Protein AF-A0A1E7F032-F1 (afdb_monomer_lite)

Organism: NCBI:txid635003

Foldseek 3Di:
DDDDDDDQDDWDWDQDPVRDTDTDGPVRVVVVVVVVVVVVVVVVVVVVVVVVVVVVVVVVVVVVVVVVVVVVVVVVVVVVVVVVVVVPPDPPPPPVVVVVVVVVVVVVVVVCVVVVPDDDDDDDDDDDDDDDDDDDDDDDDDDDPDDDDDD

Sequence (151 aa):
MIMFAFKDHHFLELQDDNGGIVGYTAIELFDHLMDQYQYIGITNTVKEQVDQNKGNQCILAQATVDANDRIDHLEKQTAQLCAALMEKQPQQQPLQDTTAATIKALTDKINRLESGSGSGSGSGSGSGSGSGGRGRGGYRSLGSNSFPRNI

Radius of gyration: 52.96 Å; chains: 1; bounding box: 99×52×135 Å

Structure (mmCIF, N/CA/C/O backbone):
data_AF-A0A1E7F032-F1
#
_entry.id   AF-A0A1E7F032-F1
#
loop_
_atom_site.group_PDB
_atom_site.id
_atom_site.type_symbol
_atom_site.label_atom_id
_atom_site.label_alt_id
_atom_site.label_comp_id
_atom_site.label_asym_id
_atom_site.label_entity_id
_atom_site.label_seq_id
_atom_site.pdbx_PDB_ins_code
_atom_site.Cartn_x
_atom_site.Cartn_y
_atom_site.Cartn_z
_atom_site.occupancy
_atom_site.B_iso_or_equiv
_atom_site.auth_seq_id
_atom_site.auth_comp_id
_atom_site.auth_asym_id
_atom_site.auth_atom_id
_atom_site.pdbx_PDB_model_num
ATOM 1 N N . MET A 1 1 ? 31.450 21.890 -33.652 1.00 33.75 1 MET A N 1
ATOM 2 C CA . MET A 1 1 ? 30.297 21.765 -34.566 1.00 33.75 1 MET A CA 1
ATOM 3 C C . MET A 1 1 ? 30.727 20.843 -35.693 1.00 33.75 1 MET A C 1
ATOM 5 O O . MET A 1 1 ? 31.471 21.283 -36.557 1.00 33.75 1 MET A O 1
ATOM 9 N N . ILE A 1 2 ? 30.414 19.549 -35.601 1.00 36.84 2 ILE A N 1
ATOM 10 C CA . ILE A 1 2 ? 30.826 18.564 -36.610 1.00 36.84 2 ILE A CA 1
ATOM 11 C C . ILE A 1 2 ? 29.596 18.263 -37.459 1.00 36.84 2 ILE A C 1
ATOM 13 O O . ILE A 1 2 ? 28.624 17.690 -36.981 1.00 36.84 2 ILE A O 1
ATOM 17 N N . MET A 1 3 ? 29.631 18.748 -38.695 1.00 38.09 3 MET A N 1
ATOM 18 C CA . MET A 1 3 ? 28.602 18.564 -39.709 1.00 38.09 3 MET A CA 1
ATOM 19 C C . MET A 1 3 ? 29.026 17.359 -40.556 1.00 38.09 3 MET A C 1
ATOM 21 O O . MET A 1 3 ? 29.935 17.483 -41.374 1.00 38.09 3 MET A O 1
ATOM 25 N N . PHE A 1 4 ? 28.436 16.185 -40.323 1.00 49.31 4 PHE A N 1
ATOM 26 C CA . PHE A 1 4 ? 28.643 15.025 -41.194 1.00 49.31 4 PHE A CA 1
ATOM 27 C C . PHE A 1 4 ? 27.651 15.099 -42.356 1.00 49.31 4 PHE A C 1
ATOM 29 O O . PHE A 1 4 ? 26.441 15.020 -42.163 1.00 49.31 4 PHE A O 1
ATOM 36 N N . ALA A 1 5 ? 28.171 15.287 -43.569 1.00 45.38 5 ALA A N 1
ATOM 37 C CA . ALA A 1 5 ? 27.402 15.134 -44.795 1.00 45.38 5 ALA A CA 1
ATOM 38 C C . ALA A 1 5 ? 27.098 13.641 -44.995 1.00 45.38 5 ALA A C 1
ATOM 40 O O . ALA A 1 5 ? 28.013 12.843 -45.199 1.00 45.38 5 ALA A O 1
ATOM 41 N N . PHE A 1 6 ? 25.824 13.263 -44.901 1.00 49.53 6 PHE A N 1
ATOM 42 C CA . PHE A 1 6 ? 25.370 11.890 -45.103 1.00 49.53 6 PHE A CA 1
ATOM 43 C C . PHE A 1 6 ? 25.508 11.505 -46.584 1.00 49.53 6 PHE A C 1
ATOM 45 O O . PHE A 1 6 ? 24.830 12.060 -47.446 1.00 49.53 6 PHE A O 1
ATOM 52 N N . LYS A 1 7 ? 26.404 10.558 -46.876 1.00 51.66 7 LYS A N 1
ATOM 53 C CA . LYS A 1 7 ? 26.354 9.711 -48.076 1.00 51.66 7 LYS A CA 1
ATOM 54 C C . LYS A 1 7 ? 25.850 8.335 -47.646 1.00 51.66 7 LYS A C 1
ATOM 56 O O . LYS A 1 7 ? 26.274 7.833 -46.608 1.00 51.66 7 LYS A O 1
ATOM 61 N N . ASP A 1 8 ? 24.985 7.736 -48.456 1.00 54.62 8 ASP A N 1
ATOM 62 C CA . ASP A 1 8 ? 24.045 6.669 -48.073 1.00 54.62 8 ASP A CA 1
ATOM 63 C C . ASP A 1 8 ? 24.643 5.347 -47.537 1.00 54.62 8 ASP A C 1
ATOM 65 O O . ASP A 1 8 ? 23.885 4.490 -47.086 1.00 54.62 8 ASP A O 1
ATOM 69 N N . HIS A 1 9 ? 25.969 5.141 -47.535 1.00 55.38 9 HIS A N 1
ATOM 70 C CA . HIS A 1 9 ? 26.591 3.832 -47.246 1.00 55.38 9 HIS A CA 1
ATOM 71 C C . HIS A 1 9 ? 27.841 3.875 -46.340 1.00 55.38 9 HIS A C 1
ATOM 73 O O . HIS A 1 9 ? 28.770 3.088 -46.525 1.00 55.38 9 HIS A O 1
ATOM 79 N N . HIS A 1 10 ? 27.906 4.778 -45.358 1.00 61.94 10 HIS A N 1
ATOM 80 C CA . HIS A 1 10 ? 28.973 4.734 -44.349 1.00 61.94 10 HIS A CA 1
ATOM 81 C C . HIS A 1 10 ? 28.564 3.850 -43.161 1.00 61.94 10 HIS A C 1
ATOM 83 O O . HIS A 1 10 ? 27.685 4.224 -42.387 1.00 61.94 10 HIS A O 1
ATOM 89 N N . PHE A 1 11 ? 29.205 2.684 -43.031 1.00 67.06 11 PHE A N 1
ATOM 90 C CA . PHE A 1 11 ? 29.128 1.842 -41.835 1.00 67.06 11 PHE A CA 1
ATOM 91 C C . PHE A 1 11 ? 29.894 2.517 -40.692 1.00 67.06 11 PHE A C 1
ATOM 93 O O . PHE A 1 11 ? 31.064 2.871 -40.848 1.00 67.06 11 PHE A O 1
ATOM 100 N N . LEU A 1 12 ? 29.218 2.722 -39.564 1.00 75.12 12 LEU A N 1
ATOM 101 C CA . LEU A 1 12 ? 29.790 3.246 -38.330 1.00 75.12 12 LEU A CA 1
ATOM 102 C C . LEU A 1 12 ? 29.997 2.089 -37.361 1.00 75.12 12 LEU A C 1
ATOM 104 O O . LEU A 1 12 ? 29.055 1.372 -37.037 1.00 75.12 12 LEU A O 1
ATOM 108 N N . GLU A 1 13 ? 31.229 1.914 -36.905 1.00 77.19 13 GLU A N 1
ATOM 109 C CA . GLU A 1 13 ? 31.589 0.883 -35.940 1.00 77.19 13 GLU A CA 1
ATOM 110 C C . GLU A 1 13 ? 31.537 1.463 -34.527 1.00 77.19 13 GLU A C 1
ATOM 112 O O . GLU A 1 13 ? 32.214 2.446 -34.220 1.00 77.19 13 GLU A O 1
ATOM 117 N N . LEU A 1 14 ? 30.729 0.848 -33.667 1.00 76.88 14 LEU A N 1
ATOM 118 C CA . LEU A 1 14 ? 30.723 1.112 -32.236 1.00 76.88 14 LEU A CA 1
ATOM 119 C C . LEU A 1 14 ? 31.223 -0.119 -31.495 1.00 76.88 14 LEU A C 1
ATOM 121 O O . LEU A 1 14 ? 30.851 -1.244 -31.819 1.00 76.88 14 LEU A O 1
ATOM 125 N N . GLN A 1 15 ? 32.060 0.110 -30.491 1.00 79.00 15 GLN A N 1
ATOM 126 C CA . GLN A 1 15 ? 32.453 -0.929 -29.555 1.00 79.00 15 GLN A CA 1
ATOM 127 C C . GLN A 1 15 ? 31.424 -0.987 -28.422 1.00 79.00 15 GLN A C 1
ATOM 129 O O . GLN A 1 15 ? 31.135 0.041 -27.811 1.00 79.00 15 GLN A O 1
ATOM 134 N N . ASP A 1 16 ? 30.860 -2.165 -28.170 1.00 78.88 16 ASP A N 1
ATOM 135 C CA . ASP A 1 16 ? 29.970 -2.403 -27.036 1.00 78.88 16 ASP A CA 1
ATOM 136 C C . ASP A 1 16 ? 30.751 -2.531 -25.714 1.00 78.88 16 ASP A C 1
ATOM 138 O O . ASP A 1 16 ? 31.984 -2.604 -25.690 1.00 78.88 16 ASP A O 1
ATOM 142 N N . ASP A 1 17 ? 30.028 -2.590 -24.594 1.00 80.56 17 ASP A N 1
ATOM 143 C CA . ASP A 1 17 ? 30.619 -2.696 -23.252 1.00 80.56 17 ASP A CA 1
ATOM 144 C C . ASP A 1 17 ? 31.420 -3.998 -23.035 1.00 80.56 17 ASP A C 1
ATOM 146 O O . ASP A 1 17 ? 32.219 -4.093 -22.102 1.00 80.56 17 ASP A O 1
ATOM 150 N N . ASN A 1 18 ? 31.239 -5.000 -23.903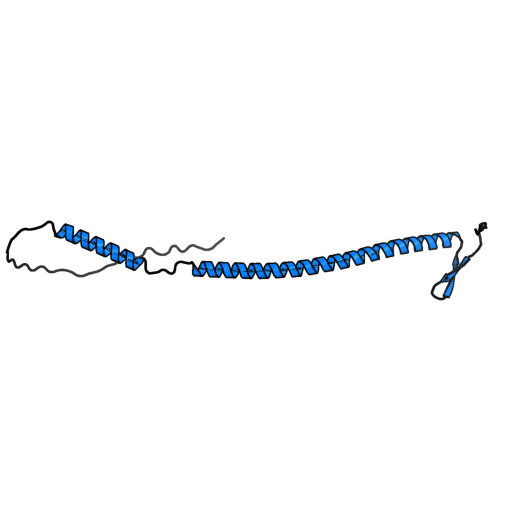 1.00 84.69 18 ASN A N 1
ATOM 151 C CA . ASN A 1 18 ? 31.973 -6.266 -23.891 1.00 84.69 18 ASN A CA 1
ATOM 152 C C . ASN A 1 18 ? 33.202 -6.241 -24.819 1.00 84.69 18 ASN A C 1
ATOM 154 O O . ASN A 1 18 ? 33.900 -7.250 -24.953 1.00 84.69 18 ASN A O 1
ATOM 158 N N . GLY A 1 19 ? 33.480 -5.105 -25.463 1.00 81.19 19 GLY A N 1
ATOM 159 C CA . GLY A 1 19 ? 34.581 -4.930 -26.404 1.00 81.19 19 GLY A CA 1
ATOM 160 C C . GLY A 1 19 ? 34.286 -5.421 -27.826 1.00 81.19 19 GLY A C 1
ATOM 161 O O . GLY A 1 19 ? 35.189 -5.379 -28.667 1.00 81.19 19 GLY A O 1
ATOM 162 N N . GLY A 1 20 ? 33.063 -5.873 -28.111 1.00 85.00 20 GLY A N 1
ATOM 163 C CA . GLY A 1 20 ? 32.609 -6.313 -29.426 1.00 85.00 20 GLY A CA 1
ATOM 164 C C . GLY A 1 20 ? 32.345 -5.133 -30.354 1.00 85.00 20 GLY A C 1
ATOM 165 O O . GLY A 1 20 ? 31.727 -4.151 -29.961 1.00 85.00 20 GLY A O 1
ATOM 166 N N . ILE A 1 21 ? 32.822 -5.215 -31.595 1.00 78.94 21 ILE A N 1
ATOM 167 C CA . ILE A 1 21 ? 32.592 -4.172 -32.599 1.00 78.94 21 ILE A CA 1
ATOM 168 C C . ILE A 1 21 ? 31.305 -4.499 -33.356 1.00 78.94 21 ILE A C 1
ATOM 170 O O . ILE A 1 21 ? 31.202 -5.560 -33.974 1.00 78.94 21 ILE A O 1
ATOM 174 N N . VAL A 1 22 ? 30.338 -3.583 -33.324 1.00 81.56 22 VAL A N 1
ATOM 175 C CA . VAL A 1 22 ? 29.072 -3.679 -34.055 1.00 81.56 22 VAL A CA 1
ATOM 176 C C . VAL A 1 22 ? 28.999 -2.546 -35.073 1.00 81.56 22 VAL A C 1
ATOM 178 O O . VAL A 1 22 ? 29.170 -1.374 -34.736 1.00 81.56 22 VAL A O 1
ATOM 181 N N . GLY A 1 23 ? 28.771 -2.907 -36.335 1.00 81.31 23 GLY A N 1
ATOM 182 C CA . GLY A 1 23 ? 28.588 -1.957 -37.426 1.00 81.31 23 GLY A CA 1
ATOM 183 C C . GLY A 1 23 ? 27.121 -1.572 -37.587 1.00 81.31 23 GLY A C 1
ATOM 184 O O . GLY A 1 23 ? 26.266 -2.450 -37.656 1.00 81.31 23 GLY A O 1
ATOM 185 N N . TYR A 1 24 ? 26.851 -0.276 -37.707 1.00 79.75 24 TYR A N 1
ATOM 186 C CA . TYR A 1 24 ? 25.525 0.275 -37.972 1.00 79.75 24 TYR A CA 1
ATOM 187 C C . TYR A 1 24 ? 25.560 1.163 -39.211 1.00 79.75 24 TYR A C 1
ATOM 189 O O . TYR A 1 24 ? 26.491 1.952 -39.407 1.00 79.75 24 TYR A O 1
ATOM 197 N N . THR A 1 25 ? 24.517 1.104 -40.032 1.00 84.19 25 THR A N 1
ATOM 198 C CA . THR A 1 25 ? 24.190 2.247 -40.885 1.00 84.19 25 THR A CA 1
ATOM 199 C C . THR A 1 25 ? 23.748 3.418 -40.006 1.00 84.19 25 THR A C 1
ATOM 201 O O . THR A 1 25 ? 23.317 3.251 -38.866 1.00 84.19 25 THR A O 1
ATOM 204 N N . ALA A 1 26 ? 23.838 4.640 -40.521 1.00 81.25 26 ALA A N 1
ATOM 205 C CA . ALA A 1 26 ? 23.518 5.811 -39.714 1.00 81.25 26 ALA A CA 1
ATOM 206 C C . ALA A 1 26 ? 22.034 5.885 -39.275 1.00 81.25 26 ALA A C 1
ATOM 208 O O . ALA A 1 26 ? 21.745 6.494 -38.248 1.00 81.25 26 ALA A O 1
ATOM 209 N N . ILE A 1 27 ? 21.112 5.247 -40.011 1.00 84.06 27 ILE A N 1
ATOM 210 C CA . ILE A 1 27 ? 19.695 5.124 -39.622 1.00 84.06 27 ILE A CA 1
ATOM 211 C C . ILE A 1 27 ? 19.550 4.119 -38.476 1.00 84.06 27 ILE A C 1
ATOM 213 O O . ILE A 1 27 ? 18.952 4.445 -37.458 1.00 84.06 27 ILE A O 1
ATOM 217 N N . GLU A 1 28 ? 20.171 2.943 -38.594 1.00 86.00 28 GLU A N 1
ATOM 218 C CA . GLU A 1 28 ? 20.141 1.928 -37.532 1.00 86.00 28 GLU A CA 1
ATOM 219 C C . GLU A 1 28 ? 20.770 2.446 -36.234 1.00 86.00 28 GLU A C 1
ATOM 221 O O . GLU A 1 28 ? 20.274 2.162 -35.148 1.00 86.00 28 GLU A O 1
ATOM 226 N N . LEU A 1 29 ? 21.831 3.255 -36.335 1.00 85.19 29 LEU A N 1
ATOM 227 C CA . LEU A 1 29 ? 22.428 3.901 -35.171 1.00 85.19 29 LEU A CA 1
ATOM 228 C C . LEU A 1 29 ? 21.459 4.891 -34.512 1.00 85.19 29 LEU A C 1
ATOM 230 O O . LEU A 1 29 ? 21.391 4.961 -33.287 1.00 85.19 29 LEU A O 1
ATOM 234 N N . PHE A 1 30 ? 20.726 5.671 -35.309 1.00 86.12 30 PHE A N 1
ATOM 235 C CA . PHE A 1 30 ? 19.747 6.614 -34.782 1.00 86.12 30 PHE A CA 1
ATOM 236 C C . PHE A 1 30 ? 18.618 5.885 -34.046 1.00 86.12 30 PHE A C 1
ATOM 238 O O . PHE A 1 30 ? 18.328 6.237 -32.904 1.00 86.12 30 PHE A O 1
ATOM 245 N N . ASP A 1 31 ? 18.050 4.841 -34.651 1.00 89.19 31 ASP A N 1
ATOM 246 C CA . ASP A 1 31 ? 16.991 4.039 -34.031 1.00 89.19 31 ASP A CA 1
ATOM 247 C C . ASP A 1 31 ? 17.486 3.379 -32.736 1.00 89.19 31 ASP A C 1
ATOM 249 O O . ASP A 1 31 ? 16.846 3.499 -31.691 1.00 89.19 31 ASP A O 1
ATOM 253 N N . HIS A 1 32 ? 18.686 2.788 -32.759 1.00 87.25 32 HIS A N 1
ATOM 254 C CA . HIS A 1 32 ? 19.289 2.173 -31.577 1.00 87.25 32 HIS A CA 1
ATOM 255 C C . HIS A 1 32 ? 19.486 3.172 -30.429 1.00 87.25 32 HIS A C 1
ATOM 257 O O . HIS A 1 32 ? 19.172 2.875 -29.274 1.00 87.25 32 HIS A O 1
ATOM 263 N N . LEU A 1 33 ? 19.984 4.375 -30.731 1.00 88.31 33 LEU A N 1
ATOM 264 C CA . LEU A 1 33 ? 20.149 5.426 -29.730 1.00 88.31 33 LEU A CA 1
ATOM 265 C C . LEU A 1 33 ? 18.797 5.877 -29.173 1.00 88.31 33 LEU A C 1
ATOM 267 O O . LEU A 1 33 ? 18.666 6.039 -27.960 1.00 88.31 33 LEU A O 1
ATOM 271 N N . MET A 1 34 ? 17.791 6.059 -30.029 1.00 90.19 34 MET A N 1
ATOM 272 C CA . MET A 1 34 ? 16.450 6.456 -29.598 1.00 90.19 34 MET A CA 1
ATOM 273 C C . MET A 1 34 ? 15.815 5.415 -28.670 1.00 90.19 34 MET A C 1
ATOM 275 O O . MET A 1 34 ? 15.289 5.790 -27.617 1.00 90.19 34 MET A O 1
ATOM 279 N N . ASP A 1 35 ? 15.941 4.128 -28.992 1.00 91.31 35 ASP A N 1
ATOM 280 C CA . ASP A 1 35 ? 15.476 3.028 -28.145 1.00 91.31 35 ASP A CA 1
ATOM 281 C C . ASP A 1 35 ? 16.198 3.011 -26.791 1.00 91.31 35 ASP A C 1
ATOM 283 O O . ASP A 1 35 ? 15.564 2.862 -25.741 1.00 91.31 35 ASP A O 1
ATOM 287 N N . GLN A 1 36 ? 17.517 3.236 -26.776 1.00 89.50 36 GLN A N 1
ATOM 288 C CA . GLN A 1 36 ? 18.276 3.331 -25.529 1.00 89.50 36 GLN A CA 1
ATOM 289 C C . GLN A 1 36 ? 17.834 4.515 -24.664 1.00 89.50 36 GLN A C 1
ATOM 291 O O . GLN A 1 36 ? 17.619 4.349 -23.462 1.00 89.50 36 GLN A O 1
ATOM 296 N N . TYR A 1 37 ? 17.649 5.701 -25.249 1.00 87.12 37 TYR A N 1
ATOM 297 C CA . TYR A 1 37 ? 17.156 6.867 -24.511 1.00 87.12 37 TYR A CA 1
ATOM 298 C C . TYR A 1 37 ? 15.767 6.618 -23.919 1.00 87.12 37 TYR A C 1
ATOM 300 O O . TYR A 1 37 ? 15.513 6.979 -22.765 1.00 87.12 37 TYR A O 1
ATOM 308 N N . GLN A 1 38 ? 14.881 5.963 -24.672 1.00 92.25 38 GLN A N 1
ATOM 309 C CA . GLN A 1 38 ? 13.560 5.591 -24.180 1.00 92.25 38 GLN A CA 1
ATOM 310 C C . GLN A 1 38 ? 13.655 4.585 -23.027 1.00 92.25 38 GLN A C 1
ATOM 312 O O . GLN A 1 38 ? 13.014 4.774 -21.989 1.00 92.25 38 GLN A O 1
ATOM 317 N N . TYR A 1 39 ? 14.491 3.556 -23.167 1.00 91.06 39 TYR A N 1
ATOM 318 C CA . TYR A 1 39 ? 14.719 2.557 -22.126 1.00 91.06 39 TYR A CA 1
ATOM 319 C C . TYR A 1 39 ? 15.272 3.180 -20.838 1.00 91.06 39 TYR A C 1
ATOM 321 O O . TYR A 1 39 ? 14.791 2.869 -19.746 1.00 91.06 39 TYR A O 1
ATOM 329 N N . ILE A 1 40 ? 16.226 4.110 -20.947 1.00 91.94 40 ILE A N 1
ATOM 330 C CA . ILE A 1 40 ? 16.786 4.856 -19.809 1.00 91.94 40 ILE A CA 1
ATOM 331 C C . ILE A 1 40 ? 15.703 5.704 -19.122 1.00 91.94 40 ILE A C 1
ATOM 333 O O . ILE A 1 40 ? 15.615 5.739 -17.893 1.00 91.94 40 ILE A O 1
ATOM 337 N N . GLY A 1 41 ? 14.833 6.362 -19.894 1.00 91.50 41 GLY A N 1
ATOM 338 C CA . GLY A 1 41 ? 13.702 7.117 -19.346 1.00 91.50 41 GLY A CA 1
ATOM 339 C C . GLY A 1 41 ? 12.733 6.234 -18.549 1.00 91.50 41 GLY A C 1
ATOM 340 O O . GLY A 1 41 ? 12.362 6.559 -17.416 1.00 91.50 41 GLY A O 1
ATOM 341 N N . ILE A 1 42 ? 12.364 5.080 -19.109 1.00 92.94 42 ILE A N 1
ATOM 342 C CA . ILE A 1 42 ? 11.466 4.119 -18.453 1.00 92.94 42 ILE A CA 1
ATOM 343 C C . ILE A 1 42 ? 12.127 3.520 -17.205 1.00 92.94 42 ILE A C 1
ATOM 345 O O . ILE A 1 42 ? 11.508 3.455 -16.147 1.00 92.94 42 ILE A O 1
ATOM 349 N N . THR A 1 43 ? 13.398 3.130 -17.270 1.00 92.19 43 THR A N 1
ATOM 350 C CA . THR A 1 43 ? 14.098 2.563 -16.104 1.00 92.19 43 THR A CA 1
ATOM 351 C C . THR A 1 43 ? 14.224 3.559 -14.953 1.00 92.19 43 THR A C 1
ATOM 353 O O . THR A 1 43 ? 14.014 3.174 -13.803 1.00 92.19 43 THR A O 1
ATOM 356 N N . ASN A 1 44 ? 14.481 4.840 -15.229 1.00 93.31 44 ASN A N 1
ATOM 357 C CA . ASN A 1 44 ? 14.524 5.873 -14.190 1.00 93.31 44 ASN A CA 1
ATOM 358 C C . ASN A 1 44 ? 13.158 6.087 -13.522 1.00 93.31 44 ASN A C 1
ATOM 360 O O . ASN A 1 44 ? 13.078 6.136 -12.295 1.00 93.31 44 ASN A O 1
ATOM 364 N N . THR A 1 45 ? 12.081 6.155 -14.310 1.00 94.12 45 THR A N 1
ATOM 365 C CA . THR A 1 45 ? 10.716 6.304 -13.769 1.00 94.12 45 THR A CA 1
ATOM 366 C C . THR A 1 45 ? 10.277 5.085 -12.956 1.00 94.12 45 THR A C 1
ATOM 368 O O . THR A 1 45 ? 9.722 5.238 -11.869 1.00 94.12 45 THR A O 1
ATOM 371 N N . VAL A 1 46 ? 10.588 3.871 -13.421 1.00 94.25 46 VAL A N 1
ATOM 372 C CA . VAL A 1 46 ? 10.339 2.632 -12.667 1.00 94.25 46 VAL A CA 1
ATOM 373 C C . VAL A 1 46 ? 11.130 2.620 -11.359 1.00 94.25 46 VAL A C 1
ATOM 375 O O . VAL A 1 46 ? 10.582 2.259 -10.319 1.00 94.25 46 VAL A O 1
ATOM 378 N N . LYS A 1 47 ? 12.400 3.042 -11.378 1.00 94.25 47 LYS A N 1
ATOM 379 C CA . LYS A 1 47 ? 13.231 3.123 -10.170 1.00 94.25 47 LYS A CA 1
ATOM 380 C C . LYS A 1 47 ? 12.618 4.063 -9.128 1.00 94.25 47 LYS A C 1
ATOM 382 O O . LYS A 1 47 ? 12.495 3.673 -7.970 1.00 94.25 47 LYS A O 1
ATOM 387 N N . GLU A 1 48 ? 12.178 5.251 -9.540 1.00 92.88 48 GLU A N 1
ATOM 388 C CA . GLU A 1 48 ? 11.524 6.209 -8.642 1.00 92.88 48 GLU A CA 1
ATOM 389 C C . GLU A 1 48 ? 10.214 5.655 -8.061 1.00 92.88 48 GLU A C 1
ATOM 391 O O . GLU A 1 48 ? 9.992 5.738 -6.853 1.00 92.88 48 GLU A O 1
ATOM 396 N N . GLN A 1 49 ? 9.378 5.007 -8.882 1.00 93.94 49 GLN A N 1
ATOM 397 C CA . GLN A 1 49 ? 8.159 4.346 -8.401 1.00 93.94 49 GLN A CA 1
ATOM 398 C C . GLN A 1 49 ? 8.454 3.227 -7.397 1.00 93.94 49 GLN A C 1
ATOM 400 O O . GLN A 1 49 ? 7.747 3.085 -6.400 1.00 93.94 49 GLN A O 1
ATOM 405 N N . VAL A 1 50 ? 9.492 2.423 -7.634 1.00 93.94 50 VAL A N 1
ATOM 406 C CA . VAL A 1 50 ? 9.911 1.374 -6.696 1.00 93.94 50 VAL A CA 1
ATOM 407 C C . VAL A 1 50 ? 10.333 1.980 -5.359 1.00 93.94 50 VAL A C 1
ATOM 409 O O . VAL A 1 50 ? 9.952 1.458 -4.311 1.00 93.94 50 VAL A O 1
ATOM 412 N N . ASP A 1 51 ? 11.073 3.085 -5.368 1.00 93.75 51 ASP A N 1
ATOM 413 C CA . ASP A 1 51 ? 11.502 3.749 -4.137 1.00 93.75 51 ASP A CA 1
ATOM 414 C C . ASP A 1 51 ? 10.322 4.393 -3.386 1.00 93.75 51 ASP A C 1
ATOM 416 O O . ASP A 1 51 ? 10.214 4.232 -2.167 1.00 93.75 51 ASP A O 1
ATOM 420 N N . GLN A 1 52 ? 9.366 5.000 -4.098 1.00 92.12 52 GLN A N 1
ATOM 421 C CA . GLN A 1 52 ? 8.096 5.454 -3.513 1.00 92.12 52 GLN A CA 1
ATOM 422 C C . GLN A 1 52 ? 7.303 4.292 -2.897 1.00 92.12 52 GLN A C 1
ATOM 424 O O . GLN A 1 52 ? 6.802 4.399 -1.776 1.00 92.12 52 GLN A O 1
ATOM 429 N N . ASN A 1 53 ? 7.231 3.149 -3.583 1.00 95.25 53 ASN A N 1
ATOM 430 C CA . ASN A 1 53 ? 6.528 1.966 -3.091 1.00 95.25 53 ASN A CA 1
ATOM 431 C C . ASN A 1 53 ? 7.169 1.382 -1.828 1.00 95.25 53 ASN A C 1
ATOM 433 O O . ASN A 1 53 ? 6.444 0.970 -0.923 1.00 95.25 53 ASN A O 1
ATOM 437 N N . LYS A 1 54 ? 8.503 1.391 -1.717 1.00 94.19 54 LYS A N 1
ATOM 438 C CA . LYS A 1 54 ? 9.191 1.025 -0.466 1.00 94.19 54 LYS A CA 1
ATOM 439 C C . LYS A 1 54 ? 8.793 1.963 0.673 1.00 94.19 54 LYS A C 1
ATOM 441 O O . LYS A 1 54 ? 8.476 1.492 1.761 1.00 94.19 54 LYS A O 1
ATOM 446 N N . GLY A 1 55 ? 8.750 3.273 0.416 1.00 92.31 55 GLY A N 1
ATOM 447 C CA . GLY A 1 55 ? 8.269 4.262 1.385 1.00 92.31 55 GLY A CA 1
ATOM 448 C C . GLY A 1 55 ? 6.834 3.983 1.844 1.00 92.31 55 GLY A C 1
ATOM 449 O O . GLY A 1 55 ? 6.566 3.933 3.043 1.00 92.31 55 GLY A O 1
ATOM 450 N N . ASN A 1 56 ? 5.930 3.706 0.902 1.00 94.56 56 ASN A N 1
ATOM 451 C CA . ASN A 1 56 ? 4.541 3.350 1.199 1.00 94.56 56 ASN A CA 1
ATOM 452 C C . ASN A 1 56 ? 4.436 2.067 2.038 1.00 94.56 56 ASN A C 1
ATOM 454 O O . ASN A 1 56 ? 3.653 2.023 2.985 1.00 94.56 56 ASN A O 1
ATOM 458 N N . GLN A 1 57 ? 5.243 1.041 1.747 1.00 94.50 57 GLN A N 1
ATOM 459 C CA . GLN A 1 57 ? 5.290 -0.179 2.559 1.00 94.50 57 GLN A CA 1
ATOM 460 C C . GLN A 1 57 ? 5.746 0.102 3.995 1.00 94.50 57 GLN A C 1
ATOM 462 O O . GLN A 1 57 ? 5.139 -0.419 4.929 1.00 94.50 57 GLN A O 1
ATOM 467 N N . CYS A 1 58 ? 6.753 0.960 4.191 1.00 93.56 58 CYS A N 1
ATOM 468 C CA . CYS A 1 58 ? 7.182 1.376 5.529 1.00 93.56 58 CYS A CA 1
ATOM 469 C C . CYS A 1 58 ? 6.060 2.096 6.293 1.00 93.56 58 CYS A C 1
ATOM 471 O O . CYS A 1 58 ? 5.836 1.798 7.464 1.00 93.56 58 CYS A O 1
ATOM 473 N N . ILE A 1 59 ? 5.323 2.999 5.637 1.00 95.75 59 ILE A N 1
ATOM 474 C CA . ILE A 1 59 ? 4.187 3.709 6.250 1.00 95.75 59 ILE A CA 1
ATOM 475 C C . ILE A 1 59 ? 3.084 2.726 6.652 1.00 95.75 59 ILE A C 1
ATOM 477 O O . ILE A 1 59 ? 2.559 2.816 7.759 1.00 95.75 59 ILE A O 1
ATOM 481 N N . LEU A 1 60 ? 2.744 1.770 5.782 1.00 95.94 60 LEU A N 1
ATOM 482 C CA . LEU A 1 60 ? 1.735 0.750 6.078 1.00 95.94 60 LEU A CA 1
ATOM 483 C C . LEU A 1 60 ? 2.161 -0.151 7.242 1.00 95.94 60 LEU A C 1
ATOM 485 O O . LEU A 1 60 ? 1.348 -0.441 8.121 1.00 95.94 60 LEU A O 1
ATOM 489 N N . ALA A 1 61 ? 3.429 -0.565 7.277 1.00 95.19 61 ALA A N 1
ATOM 490 C CA . ALA A 1 61 ? 3.973 -1.349 8.380 1.00 95.19 61 ALA A CA 1
ATOM 491 C C . ALA A 1 61 ? 3.899 -0.570 9.702 1.00 95.19 61 ALA A C 1
ATOM 493 O O . ALA A 1 61 ? 3.403 -1.104 10.693 1.00 95.19 61 ALA A O 1
ATOM 494 N N . GLN A 1 62 ? 4.299 0.706 9.701 1.00 96.38 62 GLN A N 1
ATOM 495 C CA . GLN A 1 62 ? 4.211 1.564 10.883 1.00 96.38 62 GLN A CA 1
ATOM 496 C C . GLN A 1 62 ? 2.763 1.751 11.344 1.00 96.38 62 GLN A C 1
ATOM 498 O O . GLN A 1 62 ? 2.460 1.548 12.514 1.00 96.38 62 GLN A O 1
ATOM 503 N N . ALA A 1 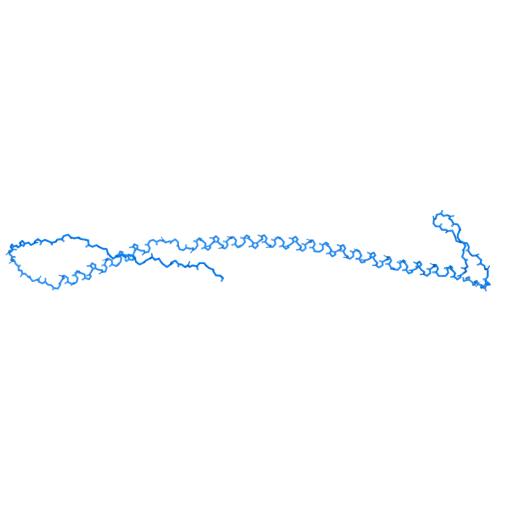63 ? 1.851 2.068 10.423 1.00 96.31 63 ALA A N 1
ATOM 504 C CA . ALA A 1 63 ? 0.435 2.235 10.739 1.00 96.31 63 ALA A CA 1
ATOM 505 C C . ALA A 1 63 ? -0.182 0.955 11.325 1.00 96.31 63 ALA A C 1
ATOM 507 O O . ALA A 1 63 ? -1.057 1.032 12.183 1.00 96.31 63 ALA A O 1
ATOM 508 N N . THR A 1 64 ? 0.285 -0.216 10.884 1.00 96.56 64 THR A N 1
ATOM 509 C CA . THR A 1 64 ? -0.149 -1.511 11.425 1.00 96.56 64 THR A CA 1
ATOM 510 C C . THR A 1 64 ? 0.323 -1.697 12.867 1.00 96.56 64 THR A C 1
ATOM 512 O O . THR A 1 64 ? -0.469 -2.099 13.715 1.00 96.56 64 THR A O 1
ATOM 515 N N . VAL A 1 65 ? 1.586 -1.374 13.165 1.00 97.38 65 VAL A N 1
ATOM 516 C CA . VAL A 1 65 ? 2.121 -1.417 14.537 1.00 97.38 65 VAL A CA 1
ATOM 517 C C . VAL A 1 65 ? 1.355 -0.450 15.443 1.00 97.38 65 VAL A C 1
ATOM 519 O O . VAL A 1 65 ? 0.822 -0.871 16.466 1.00 97.38 65 VAL A O 1
ATOM 522 N N . ASP A 1 66 ? 1.190 0.805 15.017 1.00 97.50 66 ASP A N 1
ATOM 523 C CA . ASP A 1 66 ? 0.462 1.827 15.780 1.00 97.50 66 ASP A CA 1
ATOM 524 C C . ASP A 1 66 ? -1.006 1.433 16.031 1.00 97.50 66 ASP A C 1
ATOM 526 O O . ASP A 1 66 ? -1.578 1.737 17.082 1.00 97.50 66 ASP A O 1
ATOM 530 N N . ALA A 1 67 ? -1.652 0.780 15.059 1.00 96.88 67 ALA A N 1
ATOM 531 C CA . ALA A 1 67 ? -3.018 0.292 15.205 1.00 96.88 67 ALA A CA 1
ATOM 532 C C . ALA A 1 67 ? -3.110 -0.845 16.231 1.00 96.88 67 ALA A C 1
ATOM 534 O O . ALA A 1 67 ? -4.034 -0.839 17.044 1.00 96.88 67 ALA A O 1
ATOM 535 N N . ASN A 1 68 ? -2.150 -1.773 16.230 1.00 97.56 68 ASN A N 1
ATOM 536 C CA . ASN A 1 68 ? -2.098 -2.857 17.210 1.00 97.56 68 ASN A CA 1
ATOM 537 C C . ASN A 1 68 ? -1.922 -2.313 18.634 1.00 97.56 68 ASN A C 1
ATOM 539 O O . ASN A 1 68 ? -2.679 -2.695 19.521 1.00 97.56 68 ASN A O 1
ATOM 543 N N . ASP A 1 69 ? -1.040 -1.331 18.839 1.00 97.12 69 ASP A N 1
ATOM 544 C CA . ASP A 1 69 ? -0.863 -0.688 20.150 1.00 97.12 69 ASP A CA 1
ATOM 545 C C . ASP A 1 69 ? -2.162 -0.032 20.657 1.00 97.12 69 ASP A C 1
ATOM 547 O O . ASP A 1 69 ? -2.492 -0.070 21.849 1.00 97.12 69 ASP A O 1
ATOM 551 N N . ARG A 1 70 ? -2.940 0.568 19.745 1.00 97.19 70 ARG A N 1
ATOM 552 C CA . ARG A 1 70 ? -4.255 1.138 20.075 1.00 97.19 70 ARG A CA 1
ATOM 553 C C . ARG A 1 70 ? -5.279 0.063 20.418 1.00 97.19 70 ARG A C 1
ATOM 555 O O . ARG A 1 70 ? -6.071 0.283 21.334 1.00 97.19 70 ARG A O 1
ATOM 562 N N . ILE A 1 71 ? -5.280 -1.063 19.705 1.00 98.06 71 ILE A N 1
ATOM 563 C CA . ILE A 1 71 ? -6.150 -2.207 20.008 1.00 98.06 71 ILE A CA 1
ATOM 564 C C . ILE A 1 71 ? -5.840 -2.722 21.415 1.00 98.06 71 ILE A C 1
ATOM 566 O O . ILE A 1 71 ? -6.749 -2.765 22.241 1.00 98.06 71 ILE A O 1
ATOM 570 N N . ASP A 1 72 ? -4.569 -2.967 21.736 1.00 97.75 72 ASP A N 1
ATOM 571 C CA . ASP A 1 72 ? -4.135 -3.413 23.066 1.00 97.75 72 ASP A CA 1
ATOM 572 C C . ASP A 1 72 ? -4.597 -2.460 24.178 1.00 97.75 72 ASP A C 1
ATOM 574 O O . ASP A 1 72 ? -5.016 -2.875 25.265 1.00 97.75 72 ASP A O 1
ATOM 578 N N . HIS A 1 73 ? -4.524 -1.151 23.929 1.00 97.12 73 HIS A N 1
ATOM 579 C CA . HIS A 1 73 ? -5.002 -0.153 24.877 1.00 97.12 73 HIS A CA 1
ATOM 580 C C . HIS A 1 73 ? -6.525 -0.221 25.070 1.00 97.12 73 HIS A C 1
ATOM 582 O O . HIS A 1 73 ? -7.007 -0.176 26.204 1.00 97.12 73 HIS A O 1
ATOM 588 N N . LEU A 1 74 ? -7.290 -0.345 23.984 1.00 97.38 74 LEU A N 1
ATOM 589 C CA . LEU A 1 74 ? -8.749 -0.466 24.040 1.00 97.38 74 LEU A CA 1
ATOM 590 C C . LEU A 1 74 ? -9.185 -1.764 24.733 1.00 97.38 74 LEU A C 1
ATOM 592 O O . LEU A 1 74 ? -10.116 -1.746 25.541 1.00 97.38 74 LEU A O 1
ATOM 596 N N . GLU A 1 75 ? -8.495 -2.876 24.495 1.00 96.19 75 GLU A N 1
ATOM 597 C CA . GLU A 1 75 ? -8.735 -4.142 25.195 1.00 96.19 75 GLU A CA 1
ATOM 598 C C . GLU A 1 75 ? -8.506 -4.002 26.705 1.00 96.19 75 GLU A C 1
ATOM 600 O O . GLU A 1 75 ? -9.338 -4.416 27.515 1.00 96.19 75 GLU A O 1
ATOM 605 N N . LYS A 1 76 ? -7.433 -3.316 27.116 1.00 96.44 76 LYS A N 1
ATOM 606 C CA . LYS A 1 76 ? -7.194 -3.016 28.537 1.00 96.44 76 LYS A CA 1
ATOM 607 C C . LYS A 1 76 ? -8.299 -2.142 29.131 1.00 96.44 76 LYS A C 1
ATOM 609 O O . LYS A 1 76 ? -8.775 -2.429 30.229 1.00 96.44 76 LYS A O 1
ATOM 614 N N . GLN A 1 77 ? -8.733 -1.097 28.424 1.00 96.31 77 GLN A N 1
ATOM 615 C CA . GLN A 1 77 ? -9.808 -0.216 28.894 1.00 96.31 77 GLN A CA 1
ATOM 616 C C . GLN A 1 77 ? -11.151 -0.945 29.015 1.00 96.31 77 GLN A C 1
ATOM 618 O O . GLN A 1 77 ? -11.877 -0.744 29.990 1.00 96.31 77 GLN A O 1
ATOM 623 N N . THR A 1 78 ? -11.482 -1.808 28.056 1.00 93.69 78 THR A N 1
ATOM 624 C CA . THR A 1 78 ? -12.720 -2.601 28.092 1.00 93.69 78 THR A CA 1
ATOM 625 C C . THR A 1 78 ? -12.699 -3.618 29.229 1.00 93.69 78 THR A C 1
ATOM 627 O O . THR A 1 78 ? -13.680 -3.709 29.966 1.00 93.69 78 THR A O 1
ATOM 630 N N . ALA A 1 79 ? -11.575 -4.303 29.460 1.00 94.12 79 ALA A N 1
ATOM 631 C CA . ALA A 1 79 ? -11.414 -5.199 30.605 1.00 94.12 79 ALA A CA 1
ATOM 632 C C . ALA A 1 79 ? -11.586 -4.463 31.947 1.00 94.12 79 ALA A C 1
ATOM 634 O O . ALA A 1 79 ? -12.294 -4.946 32.833 1.00 94.12 79 ALA A O 1
ATOM 635 N N . GLN A 1 80 ? -10.997 -3.270 32.083 1.00 93.06 80 GLN A N 1
ATOM 636 C CA . GLN A 1 80 ? -11.155 -2.429 33.276 1.00 93.06 80 GLN A CA 1
ATOM 637 C C . GLN A 1 80 ? -12.607 -1.985 33.487 1.00 93.06 80 GLN A C 1
ATOM 639 O O . GLN A 1 80 ? -13.110 -2.051 34.607 1.00 93.06 80 GLN A O 1
ATOM 644 N N . LEU A 1 81 ? -13.301 -1.567 32.423 1.00 93.06 81 LEU A N 1
ATOM 645 C CA . LEU A 1 81 ? -14.718 -1.207 32.497 1.00 93.06 81 LEU A CA 1
ATOM 646 C C . LEU A 1 81 ? -15.586 -2.396 32.916 1.00 93.06 81 LEU A C 1
ATOM 648 O O . LEU A 1 81 ? -16.437 -2.243 33.790 1.00 93.06 81 LEU A O 1
ATOM 652 N N . CYS A 1 82 ? -15.354 -3.579 32.345 1.00 90.62 82 CYS A N 1
ATOM 653 C CA . CYS A 1 82 ? -16.053 -4.801 32.739 1.00 90.62 82 CYS A CA 1
ATOM 654 C C . CYS A 1 82 ? -15.836 -5.118 34.225 1.00 90.62 82 CYS A C 1
ATOM 656 O O . CYS A 1 82 ? -16.806 -5.377 34.935 1.00 90.62 82 CYS A O 1
ATOM 658 N N . ALA A 1 83 ? -14.597 -5.024 34.717 1.00 89.31 83 ALA A N 1
ATOM 659 C CA . ALA A 1 83 ? -14.288 -5.230 36.131 1.00 89.31 83 ALA A CA 1
ATOM 660 C C . ALA A 1 83 ? -15.000 -4.209 37.038 1.00 89.31 83 ALA A C 1
ATOM 662 O O . ALA A 1 83 ? -15.636 -4.594 38.015 1.00 89.31 83 ALA A O 1
ATOM 663 N N . ALA A 1 84 ? -14.977 -2.921 36.683 1.00 87.56 84 ALA A N 1
ATOM 664 C CA . ALA A 1 84 ? -15.646 -1.870 37.450 1.00 87.56 84 ALA A CA 1
ATOM 665 C C . ALA A 1 84 ? -17.179 -2.021 37.462 1.00 87.56 84 ALA A C 1
ATOM 667 O O . ALA A 1 84 ? -17.830 -1.707 38.459 1.00 87.56 84 ALA A O 1
ATOM 668 N N . LEU A 1 85 ? -17.777 -2.502 36.367 1.00 84.50 85 LEU A N 1
ATOM 669 C CA . LEU A 1 85 ? -19.209 -2.807 36.311 1.00 84.50 85 LEU A CA 1
ATOM 670 C C . LEU A 1 85 ? -19.571 -4.027 37.164 1.00 84.50 85 LEU A C 1
ATOM 672 O O . LEU A 1 85 ? -20.629 -4.023 37.789 1.00 84.50 85 LEU A O 1
ATOM 676 N N . MET A 1 86 ? -18.697 -5.035 37.235 1.00 81.56 86 MET A N 1
ATOM 677 C CA . MET A 1 86 ? -18.866 -6.168 38.150 1.00 81.56 86 MET A CA 1
ATOM 678 C C . MET A 1 86 ? -18.721 -5.743 39.617 1.00 81.56 86 MET A C 1
ATOM 680 O O . MET A 1 86 ? -19.487 -6.200 40.458 1.00 81.56 86 MET A O 1
ATOM 684 N N . GLU A 1 87 ? -17.800 -4.828 39.928 1.00 69.44 87 GLU A N 1
ATOM 685 C CA . GLU A 1 87 ? -17.607 -4.289 41.282 1.00 69.44 87 GLU A CA 1
ATOM 686 C C . GLU A 1 87 ? -18.774 -3.388 41.732 1.00 69.44 87 GLU A C 1
ATOM 688 O O . GLU A 1 87 ? -19.148 -3.378 42.902 1.00 69.44 87 GLU A O 1
ATOM 693 N N . LYS A 1 88 ? -19.399 -2.660 40.795 1.00 60.97 88 LYS A N 1
ATOM 694 C CA . LYS A 1 88 ? -20.596 -1.836 41.042 1.00 60.97 88 LYS A CA 1
ATOM 695 C C . LYS A 1 88 ? -21.915 -2.599 40.939 1.00 60.97 88 LYS A C 1
ATOM 697 O O . LYS A 1 88 ? -22.969 -2.008 41.193 1.00 60.97 88 LYS A O 1
ATOM 702 N N . GLN A 1 89 ? -21.890 -3.879 40.568 1.00 54.78 89 GLN A N 1
ATOM 703 C CA . GLN A 1 89 ? -23.070 -4.722 40.676 1.00 54.78 89 GLN A CA 1
ATOM 704 C C . GLN A 1 89 ? -23.442 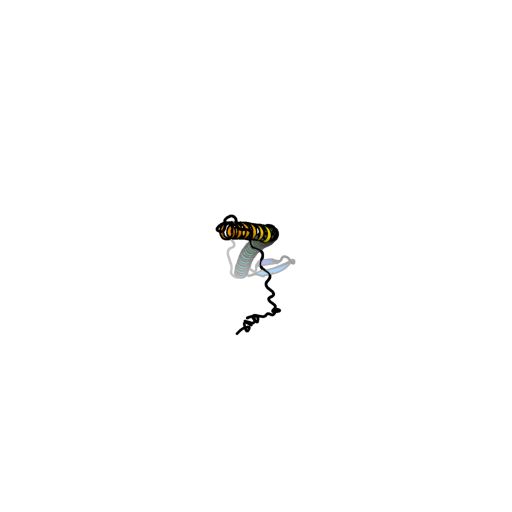-4.761 42.163 1.00 54.78 89 GLN A C 1
ATOM 706 O O . GLN A 1 89 ? -22.564 -5.034 42.983 1.00 54.78 89 GLN A O 1
ATOM 711 N N . PRO A 1 90 ? -24.687 -4.439 42.557 1.00 52.97 90 PRO A N 1
ATOM 712 C CA . PRO A 1 90 ? -25.036 -4.425 43.962 1.00 52.97 90 PRO A CA 1
ATOM 713 C C . PRO A 1 90 ? -24.803 -5.833 44.501 1.00 52.97 90 PRO A C 1
ATOM 715 O O . PRO A 1 90 ? -25.575 -6.752 44.219 1.00 52.97 90 PRO A O 1
ATOM 718 N N . GLN A 1 91 ? -23.741 -5.997 45.299 1.00 50.47 91 GLN A N 1
ATOM 719 C CA . GLN A 1 91 ? -23.766 -6.964 46.377 1.00 50.47 91 GLN A CA 1
ATOM 720 C C . GLN A 1 91 ? -25.132 -6.776 47.017 1.00 50.47 91 GLN A C 1
ATOM 722 O O . GLN A 1 91 ? -25.469 -5.675 47.460 1.00 50.47 91 GLN A O 1
ATOM 727 N N . GLN A 1 92 ? -25.941 -7.829 46.987 1.00 50.59 92 GLN A N 1
ATOM 728 C CA . GLN A 1 92 ? -27.123 -7.934 47.816 1.00 50.59 92 GLN A CA 1
ATOM 729 C C . GLN A 1 92 ? -26.646 -7.854 49.272 1.00 50.59 92 GLN A C 1
ATOM 731 O O . GLN A 1 92 ? -26.498 -8.858 49.957 1.00 50.59 92 GLN A O 1
ATOM 736 N N . GLN A 1 93 ? -26.366 -6.643 49.754 1.00 49.94 93 GLN A N 1
ATOM 737 C CA . GLN A 1 93 ? -26.512 -6.335 51.160 1.00 49.94 93 GLN A CA 1
ATOM 738 C C . GLN A 1 93 ? -27.949 -6.728 51.508 1.00 49.94 93 GLN A C 1
ATOM 740 O O . GLN A 1 93 ? -28.838 -6.501 50.678 1.00 49.94 93 GLN A O 1
ATOM 745 N N . PRO A 1 94 ? -28.200 -7.357 52.667 1.00 52.78 94 PRO A N 1
ATOM 746 C CA . PRO A 1 94 ? -29.510 -7.885 53.013 1.00 52.78 94 PRO A CA 1
ATOM 747 C C . PRO A 1 94 ? -30.492 -6.732 53.282 1.00 52.78 94 PRO A C 1
ATOM 749 O O . PRO A 1 94 ? -30.899 -6.461 54.403 1.00 52.78 94 PRO A O 1
ATOM 752 N N . LEU A 1 95 ? -30.923 -6.051 52.219 1.00 50.31 95 LEU A N 1
ATOM 753 C CA . LEU A 1 95 ? -32.024 -5.095 52.208 1.00 50.31 95 LEU A CA 1
ATOM 754 C C . LEU A 1 95 ? -33.325 -5.795 52.626 1.00 50.31 95 LEU A C 1
ATOM 756 O O . LEU A 1 95 ? -34.252 -5.160 53.127 1.00 50.31 95 LEU A O 1
ATOM 760 N N . GLN A 1 96 ? -33.376 -7.117 52.433 1.00 55.59 96 GLN A N 1
ATOM 761 C CA . GLN A 1 96 ? -34.449 -7.983 52.896 1.00 55.59 96 GLN A CA 1
ATOM 762 C C . GLN A 1 96 ? -34.547 -8.006 54.422 1.00 55.59 96 GLN A C 1
ATOM 764 O O . GLN A 1 96 ? -35.664 -7.922 54.914 1.00 55.59 96 GLN A O 1
ATOM 769 N N . ASP A 1 97 ? -33.439 -8.015 55.172 1.00 58.41 97 ASP A N 1
ATOM 770 C CA . ASP A 1 97 ? -33.499 -8.051 56.640 1.00 58.41 97 ASP A CA 1
ATOM 771 C C . ASP A 1 97 ? -34.014 -6.729 57.205 1.00 58.41 97 ASP A C 1
ATOM 773 O O . ASP A 1 97 ? -34.887 -6.722 58.072 1.00 58.41 97 ASP A O 1
ATOM 777 N N . THR A 1 98 ? -33.567 -5.597 56.657 1.00 65.88 98 THR A N 1
ATOM 778 C CA . THR A 1 98 ? -34.054 -4.277 57.079 1.00 65.88 98 THR A CA 1
ATOM 779 C C . THR A 1 98 ? -35.524 -4.092 56.709 1.00 65.88 98 THR A C 1
ATOM 781 O O . THR A 1 98 ? -36.318 -3.608 57.515 1.00 65.88 98 THR A O 1
ATOM 784 N N . THR A 1 99 ? -35.927 -4.528 55.514 1.00 74.00 99 THR A N 1
ATOM 785 C CA . THR A 1 99 ? -37.313 -4.404 55.041 1.00 74.00 99 THR A CA 1
ATOM 786 C C . THR A 1 99 ? -38.242 -5.353 55.800 1.00 74.00 99 THR A C 1
ATOM 788 O O . THR A 1 99 ? -39.293 -4.927 56.272 1.00 74.00 99 THR A O 1
ATOM 791 N N . ALA A 1 100 ? -37.840 -6.608 56.014 1.00 78.69 100 ALA A N 1
ATOM 792 C CA . ALA A 1 100 ? -38.591 -7.587 56.797 1.00 78.69 100 ALA A CA 1
ATOM 793 C C . ALA A 1 100 ? -38.693 -7.180 58.274 1.00 78.69 100 ALA A C 1
ATOM 795 O O . ALA A 1 100 ? -39.769 -7.294 58.861 1.00 78.69 100 ALA A O 1
ATOM 796 N N . ALA A 1 101 ? -37.624 -6.638 58.865 1.00 79.88 101 ALA A N 1
ATOM 797 C CA . ALA A 1 101 ? -37.651 -6.108 60.227 1.00 79.88 101 ALA A CA 1
ATOM 798 C C . ALA A 1 101 ? -38.598 -4.906 60.352 1.00 79.88 101 ALA A C 1
ATOM 800 O O . ALA A 1 101 ? -39.344 -4.807 61.327 1.00 79.88 101 ALA A O 1
ATOM 801 N N . THR A 1 102 ? -38.620 -4.022 59.350 1.00 83.75 102 THR A N 1
ATOM 802 C CA . THR A 1 102 ? -39.511 -2.853 59.339 1.00 83.75 102 THR A CA 1
ATOM 803 C C . THR A 1 102 ? -40.970 -3.270 59.151 1.00 83.75 102 THR A C 1
ATOM 805 O O . THR A 1 102 ? -41.833 -2.796 59.887 1.00 83.75 102 THR A O 1
ATOM 808 N N . ILE A 1 103 ? -41.247 -4.210 58.238 1.00 88.75 103 ILE A N 1
ATOM 809 C CA . ILE A 1 103 ? -42.584 -4.793 58.047 1.00 88.75 103 ILE A CA 1
ATOM 810 C C . ILE A 1 103 ? -43.054 -5.439 59.351 1.00 88.75 103 ILE A C 1
ATOM 812 O O . ILE A 1 103 ? -44.131 -5.108 59.833 1.00 88.75 103 ILE A O 1
ATOM 816 N N . LYS A 1 104 ? -42.219 -6.273 59.982 1.00 89.69 104 LYS A N 1
ATOM 817 C CA . LYS A 1 104 ? -42.548 -6.911 61.261 1.00 89.69 104 LYS A CA 1
ATOM 818 C C . LYS A 1 104 ? -42.838 -5.885 62.360 1.00 89.69 104 LYS A C 1
ATOM 820 O O . LYS A 1 104 ? -43.828 -6.020 63.070 1.00 89.69 104 LYS A O 1
ATOM 825 N N . ALA A 1 105 ? -42.021 -4.839 62.484 1.00 88.81 105 ALA A N 1
ATOM 826 C CA . ALA A 1 105 ? -42.226 -3.793 63.483 1.00 88.81 105 ALA A CA 1
ATOM 827 C C . ALA A 1 105 ? -43.521 -2.994 63.252 1.00 88.81 105 ALA A C 1
ATOM 829 O O . ALA A 1 105 ? -44.171 -2.590 64.216 1.00 88.81 105 ALA A O 1
ATOM 830 N N . LEU A 1 106 ? -43.905 -2.760 61.995 1.00 91.69 106 LEU A N 1
ATOM 831 C CA . LEU A 1 106 ? -45.171 -2.110 61.654 1.00 91.69 106 LEU A CA 1
ATOM 832 C C . LEU A 1 106 ? -46.365 -3.032 61.927 1.00 91.69 106 LEU A C 1
ATOM 834 O O . LEU A 1 106 ? -47.335 -2.591 62.538 1.00 91.69 106 LEU A O 1
ATOM 838 N N . THR A 1 107 ? -46.269 -4.314 61.572 1.00 91.00 107 THR A N 1
ATOM 839 C CA . THR A 1 107 ? -47.290 -5.325 61.880 1.00 91.00 107 THR A CA 1
ATOM 840 C C . THR A 1 107 ? -47.507 -5.471 63.388 1.00 91.00 107 THR A C 1
ATOM 842 O O . THR A 1 107 ? -48.644 -5.436 63.851 1.00 91.00 107 THR A O 1
ATOM 845 N N . ASP A 1 108 ? -46.432 -5.542 64.178 1.00 89.12 108 ASP A N 1
ATOM 846 C CA . ASP A 1 108 ? -46.510 -5.636 65.641 1.00 89.12 108 ASP A CA 1
ATOM 847 C C . ASP A 1 108 ? -47.163 -4.380 66.261 1.00 89.12 108 ASP A C 1
ATOM 849 O O . ASP A 1 108 ? -47.877 -4.476 67.262 1.00 89.12 108 ASP A O 1
ATOM 853 N N . LYS A 1 109 ? -46.964 -3.195 65.665 1.00 90.94 109 LYS A N 1
ATOM 854 C CA . LYS A 1 109 ? -47.624 -1.948 66.090 1.00 90.94 109 LYS A CA 1
ATOM 855 C C . LYS A 1 109 ? -49.115 -1.934 65.755 1.00 90.94 109 LYS A C 1
ATOM 857 O O . LYS A 1 109 ? -49.902 -1.536 66.607 1.00 90.94 109 LYS A O 1
ATOM 862 N N . ILE A 1 110 ? -49.504 -2.384 64.562 1.00 89.62 110 ILE A N 1
ATOM 863 C CA . ILE A 1 110 ? -50.913 -2.471 64.143 1.00 89.62 110 ILE A CA 1
ATOM 864 C C . ILE A 1 110 ? -51.674 -3.429 65.062 1.00 89.62 110 ILE A C 1
ATOM 866 O O . ILE A 1 110 ? -52.671 -3.036 65.659 1.00 89.62 110 ILE A O 1
ATOM 870 N N . ASN A 1 111 ? -51.132 -4.624 65.299 1.00 86.12 111 ASN A N 1
ATOM 871 C CA . ASN A 1 111 ? -51.761 -5.615 66.171 1.00 86.12 111 ASN A CA 1
ATOM 872 C C . ASN A 1 111 ? -51.926 -5.112 67.616 1.00 86.12 111 ASN A C 1
ATOM 874 O O . ASN A 1 111 ? -52.894 -5.462 68.284 1.00 86.12 111 ASN A O 1
ATOM 878 N N . ARG A 1 112 ? -51.004 -4.278 68.123 1.00 83.44 112 ARG A N 1
ATOM 879 C CA . ARG A 1 112 ? -51.121 -3.627 69.445 1.00 83.44 112 ARG A CA 1
ATOM 880 C C . ARG A 1 112 ? -52.208 -2.556 69.494 1.00 83.44 112 ARG A C 1
ATOM 882 O O . ARG A 1 112 ? -52.828 -2.379 70.535 1.00 83.44 112 ARG A O 1
ATOM 889 N N . LEU A 1 113 ? -52.430 -1.844 68.393 1.00 79.75 113 LEU A N 1
ATOM 890 C CA . LEU A 1 113 ? -53.512 -0.866 68.284 1.00 79.75 113 LEU A CA 1
ATOM 891 C C . LEU A 1 113 ? -54.871 -1.566 68.157 1.00 79.75 113 LEU A C 1
ATOM 893 O O . LEU A 1 113 ? -55.834 -1.137 68.784 1.00 79.75 113 LEU A O 1
ATOM 897 N N . GLU A 1 114 ? -54.928 -2.683 67.431 1.00 70.00 114 GLU A N 1
ATOM 898 C CA . GLU A 1 114 ? -56.134 -3.508 67.301 1.00 70.00 114 GLU A CA 1
ATOM 899 C C . GLU A 1 114 ? -56.483 -4.218 68.619 1.00 70.00 114 GLU A C 1
ATOM 901 O O . GLU A 1 114 ? -57.626 -4.159 69.070 1.00 70.00 114 GLU A O 1
ATOM 906 N N . SER A 1 115 ? -55.492 -4.798 69.306 1.00 64.69 115 SER A N 1
ATOM 907 C CA . SER A 1 115 ? -55.677 -5.437 70.624 1.00 64.69 115 SER A CA 1
ATOM 908 C C . SER A 1 115 ? -55.842 -4.453 71.791 1.00 64.69 115 SER A C 1
ATOM 910 O O . SER A 1 115 ? -56.286 -4.855 72.862 1.00 64.69 115 SER A O 1
ATOM 912 N N . GLY A 1 116 ? -55.528 -3.167 71.598 1.00 55.34 116 GLY A N 1
ATOM 913 C CA . GLY A 1 116 ? -55.679 -2.105 72.602 1.00 55.34 116 GLY A CA 1
ATOM 914 C C . GLY A 1 116 ? -57.061 -1.446 72.639 1.00 55.34 116 GLY A C 1
ATOM 915 O O . GLY A 1 116 ? -57.297 -0.573 73.473 1.00 55.34 116 GLY A O 1
ATOM 916 N N . SER A 1 117 ? -57.985 -1.855 71.768 1.00 54.97 117 SER A N 1
ATOM 917 C CA . SER A 1 117 ? -59.362 -1.349 71.733 1.00 54.97 117 SER A CA 1
ATOM 918 C C . SER A 1 117 ? -60.331 -2.297 72.451 1.00 54.97 117 SER A C 1
ATOM 920 O O . SER A 1 117 ? -61.337 -2.734 71.905 1.00 54.97 117 SER A O 1
ATOM 922 N N . GLY A 1 118 ? -60.023 -2.658 73.697 1.00 49.75 118 GLY A N 1
ATOM 923 C CA . GLY A 1 118 ? -60.888 -3.561 74.447 1.00 49.75 118 GLY A CA 1
ATOM 924 C C . GLY A 1 118 ? -60.508 -3.736 75.907 1.00 49.75 118 GLY A C 1
ATOM 925 O O . GLY A 1 118 ? -59.653 -4.552 76.230 1.00 49.75 118 GLY A O 1
ATOM 926 N N . SER A 1 119 ? -61.280 -3.057 76.757 1.00 46.00 119 SER A N 1
ATOM 927 C CA . SER A 1 119 ? -61.611 -3.464 78.129 1.00 46.00 119 SER A CA 1
ATOM 928 C C . SER A 1 119 ? -60.586 -3.057 79.200 1.00 46.00 119 SER A C 1
ATOM 930 O O . SER A 1 119 ? -59.417 -3.410 79.161 1.00 46.00 119 SER A O 1
ATOM 932 N N . GLY A 1 120 ? -60.960 -2.264 80.203 1.00 49.75 120 GLY A N 1
ATOM 933 C CA . GLY A 1 120 ? -62.213 -2.406 80.938 1.00 49.75 120 GLY A CA 1
ATOM 934 C C . GLY A 1 120 ? -62.038 -3.538 81.941 1.00 49.75 120 GLY A C 1
ATOM 935 O O . GLY A 1 120 ? -61.934 -4.705 81.580 1.00 49.75 120 GLY A O 1
ATOM 936 N N . SER A 1 121 ? -61.945 -3.142 83.202 1.00 48.72 121 SER A N 1
ATOM 937 C CA . SER A 1 121 ? -61.880 -3.965 84.401 1.00 48.72 121 SER A CA 1
ATOM 938 C C . SER A 1 121 ? -62.906 -5.103 84.357 1.00 48.72 121 SER A C 1
ATOM 940 O O . SER A 1 121 ? -64.093 -4.847 84.176 1.00 48.72 121 SER A O 1
ATOM 942 N N . GLY A 1 122 ? -62.481 -6.349 84.570 1.00 41.00 122 GLY A N 1
ATOM 943 C CA . GLY A 1 122 ? -63.418 -7.469 84.645 1.00 41.00 122 GLY A CA 1
ATOM 944 C C . GLY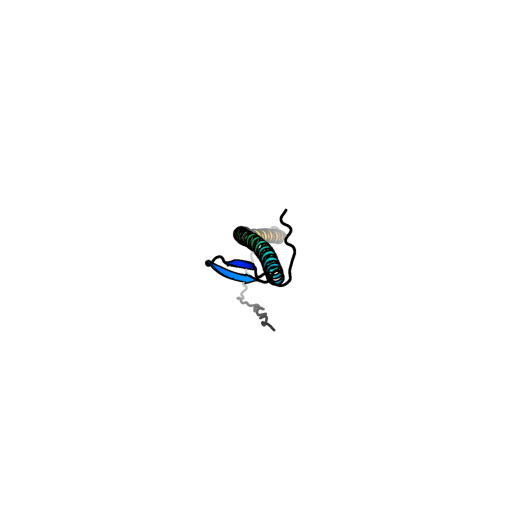 A 1 122 ? -62.746 -8.803 84.934 1.00 41.00 122 GLY A C 1
ATOM 945 O O . GLY A 1 122 ? -62.343 -9.521 84.028 1.00 41.00 122 GLY A O 1
ATOM 946 N N . SER A 1 123 ? -62.635 -9.136 86.216 1.00 48.25 123 SER A N 1
ATOM 947 C CA . SER A 1 123 ? -62.330 -10.472 86.723 1.00 48.25 123 SER A CA 1
ATOM 948 C C . SER A 1 123 ? -63.453 -11.453 86.363 1.00 48.25 123 SER A C 1
ATOM 950 O O . SER A 1 123 ? -64.609 -11.226 86.712 1.00 48.25 123 SER A O 1
ATOM 952 N N . GLY A 1 124 ? -63.117 -12.562 85.700 1.00 40.16 124 GLY A N 1
ATOM 953 C CA . GLY A 1 124 ? -64.084 -13.598 85.332 1.00 40.16 124 GLY A CA 1
ATOM 954 C C . GLY A 1 124 ? -63.410 -14.911 84.947 1.00 40.16 124 GLY A C 1
ATOM 955 O O . GLY A 1 124 ? -62.912 -15.076 83.841 1.00 40.16 124 GLY A O 1
ATOM 956 N N . SER A 1 125 ? -63.389 -15.841 85.894 1.00 49.31 125 SER A N 1
ATOM 957 C CA . SER A 1 125 ? -63.011 -17.248 85.754 1.00 49.31 125 SER A CA 1
ATOM 958 C C . SER A 1 125 ? -63.966 -18.013 84.828 1.00 49.31 125 SER A C 1
ATOM 960 O O . SER A 1 125 ? -65.180 -17.917 84.997 1.00 49.31 125 SER A O 1
ATOM 962 N N . GLY A 1 126 ? -63.435 -18.831 83.913 1.00 39.62 126 GLY A N 1
ATOM 963 C CA . GLY A 1 126 ? -64.244 -19.701 83.056 1.00 39.62 126 GLY A CA 1
ATOM 964 C C . GLY A 1 126 ? -63.418 -20.750 82.314 1.00 39.62 126 GLY A C 1
ATOM 965 O O . GLY A 1 126 ? -62.673 -20.437 81.392 1.00 39.62 126 GLY A O 1
ATOM 966 N N . SER A 1 127 ? -63.555 -22.000 82.746 1.00 49.50 127 SER A N 1
ATOM 967 C CA . SER A 1 127 ? -62.997 -23.216 82.149 1.00 49.50 127 SER A CA 1
ATOM 968 C C . SER A 1 127 ? -63.629 -23.515 80.782 1.00 49.50 127 SER A C 1
ATOM 970 O O . SER A 1 127 ? -64.844 -23.404 80.640 1.00 49.50 127 SER A O 1
ATOM 972 N N . GLY A 1 128 ? -62.847 -23.971 79.797 1.00 39.44 128 GLY A N 1
ATOM 973 C CA . GLY A 1 128 ? -63.389 -24.376 78.496 1.00 39.44 128 GLY A CA 1
ATOM 974 C C . GLY A 1 128 ? -62.395 -25.136 77.622 1.00 39.44 128 GLY A C 1
ATOM 975 O O . GLY A 1 128 ? -61.503 -24.551 77.018 1.00 39.44 128 GLY A O 1
ATOM 976 N N . SER A 1 129 ? -62.563 -26.454 77.575 1.00 48.69 129 SER A N 1
ATOM 977 C CA . SER A 1 129 ? -61.839 -27.422 76.747 1.00 48.69 129 SER A CA 1
ATOM 978 C C . SER A 1 129 ? -62.205 -27.290 75.261 1.00 48.69 129 SER A C 1
ATOM 980 O O . SER A 1 129 ? -63.380 -27.138 74.939 1.00 48.69 129 SER A O 1
ATOM 982 N N . GLY A 1 130 ? -61.242 -27.436 74.342 1.00 37.94 130 GLY A N 1
ATOM 983 C CA . GLY A 1 130 ? -61.535 -27.430 72.903 1.00 37.94 130 GLY A CA 1
ATOM 984 C C . GLY A 1 130 ? -60.359 -27.855 72.028 1.00 37.94 130 GLY A C 1
ATOM 985 O O . GLY A 1 130 ? -59.394 -27.124 71.851 1.00 37.94 130 GLY A O 1
ATOM 986 N N . SER A 1 131 ? -60.456 -29.071 71.509 1.00 45.06 131 SER A N 1
ATOM 987 C CA . SER A 1 131 ? -59.507 -29.828 70.690 1.00 45.06 131 SER A CA 1
ATOM 988 C C . SER A 1 131 ? -59.594 -29.554 69.179 1.00 45.06 131 SER A C 1
ATOM 990 O O . SER A 1 131 ? -60.679 -29.315 68.660 1.00 45.06 131 SER A O 1
ATOM 992 N N . GLY A 1 132 ? -58.480 -29.786 68.469 1.00 38.59 132 GLY A N 1
ATOM 993 C CA . GLY A 1 132 ? -58.415 -30.007 67.010 1.00 38.59 132 GLY A CA 1
ATOM 994 C C . GLY A 1 132 ? -57.732 -28.856 66.262 1.00 38.59 132 GLY A C 1
ATOM 995 O O . GLY A 1 132 ? -57.974 -27.701 66.553 1.00 38.59 132 GLY A O 1
ATOM 996 N N . GLY A 1 133 ? -56.838 -29.045 65.301 1.00 43.31 133 GLY A N 1
ATOM 997 C CA . GLY A 1 133 ? -56.375 -30.222 64.586 1.00 43.31 133 GLY A CA 1
ATOM 998 C C . GLY A 1 133 ? -55.243 -29.778 63.649 1.00 43.31 133 GLY A C 1
ATOM 999 O O . GLY A 1 133 ? -55.094 -28.606 63.316 1.00 43.31 133 GLY A O 1
ATOM 1000 N N . ARG A 1 134 ? -54.385 -30.729 63.302 1.00 42.91 134 ARG A N 1
ATOM 1001 C CA . ARG A 1 134 ? -53.097 -30.557 62.627 1.00 42.91 134 ARG A CA 1
ATOM 1002 C C . ARG A 1 134 ? -53.261 -30.204 61.142 1.00 42.91 134 ARG A C 1
ATOM 1004 O O . ARG A 1 134 ? -53.967 -30.913 60.447 1.00 42.91 134 ARG A O 1
ATOM 1011 N N . GLY A 1 135 ? -52.502 -29.206 60.686 1.00 42.75 135 GLY A N 1
ATOM 1012 C CA . GLY A 1 135 ? -51.480 -29.309 59.631 1.00 42.75 135 GLY A CA 1
ATOM 1013 C C . GLY A 1 135 ? -51.818 -29.793 58.206 1.00 42.75 135 GLY A C 1
ATOM 1014 O O . GLY A 1 135 ? -52.544 -30.755 57.999 1.00 42.75 135 GLY A O 1
ATOM 1015 N N . ARG A 1 136 ? -51.034 -29.224 57.269 1.00 44.09 136 ARG A N 1
ATOM 1016 C CA . ARG A 1 136 ? -50.834 -29.540 55.831 1.00 44.09 136 ARG A CA 1
ATOM 1017 C C . ARG A 1 136 ? -51.838 -28.854 54.893 1.00 44.09 136 ARG A C 1
ATOM 1019 O O . ARG A 1 136 ? -53.031 -28.976 55.077 1.00 44.09 136 ARG A O 1
ATOM 1026 N N . GLY A 1 137 ? -51.445 -28.131 53.847 1.00 42.41 137 GLY A N 1
ATOM 1027 C CA . GLY A 1 137 ? -50.151 -28.012 53.179 1.00 42.41 137 GLY A CA 1
ATOM 1028 C C . GLY A 1 137 ? -50.328 -28.214 51.670 1.00 42.41 137 GLY A C 1
ATOM 1029 O O . GLY A 1 137 ? -50.880 -29.229 51.263 1.00 42.41 137 GLY A O 1
ATOM 1030 N N . GLY A 1 138 ? -49.798 -27.285 50.867 1.00 46.78 138 GLY A N 1
ATOM 1031 C CA . GLY A 1 138 ? -49.368 -27.556 49.489 1.00 46.78 138 GLY A CA 1
ATOM 1032 C C . GLY A 1 138 ? -50.203 -26.946 48.360 1.00 46.78 138 GLY A C 1
ATOM 1033 O O . GLY A 1 138 ? -50.937 -27.663 47.686 1.00 46.78 138 GLY A O 1
ATOM 1034 N N . TYR A 1 139 ? -49.978 -25.665 48.050 1.00 45.75 139 TYR A N 1
ATOM 1035 C CA . TYR A 1 139 ? -50.155 -25.187 46.675 1.00 45.75 139 TYR A CA 1
ATOM 1036 C C . TYR A 1 139 ? -49.006 -25.754 45.829 1.00 45.75 139 TYR A C 1
ATOM 1038 O O . TYR A 1 139 ? -47.834 -25.544 46.142 1.00 45.75 139 TYR A O 1
ATOM 1046 N N . ARG A 1 140 ? -49.343 -26.540 44.801 1.00 49.84 140 ARG A N 1
ATOM 1047 C CA . ARG A 1 140 ? -48.382 -27.108 43.845 1.00 49.84 140 ARG A CA 1
ATOM 1048 C C . ARG A 1 140 ? -47.840 -26.000 42.939 1.00 49.84 140 ARG A C 1
ATOM 1050 O O . ARG A 1 140 ? -48.596 -25.171 42.444 1.00 49.84 140 ARG A O 1
ATOM 1057 N N . SER A 1 141 ? -46.527 -26.020 42.740 1.00 51.41 141 SER A N 1
ATOM 1058 C CA . SER A 1 141 ? -45.751 -25.098 41.912 1.00 51.41 141 SER A CA 1
ATOM 1059 C C . SER A 1 141 ? -46.229 -25.060 40.456 1.00 51.41 141 SER A C 1
ATOM 1061 O O . SER A 1 141 ? -46.254 -26.093 39.785 1.00 51.41 141 SER A O 1
ATOM 1063 N N . LEU A 1 142 ? -46.512 -23.862 39.946 1.00 53.31 142 LEU A N 1
ATOM 1064 C CA . LEU A 1 142 ? -46.530 -23.573 38.513 1.00 53.31 142 LEU A CA 1
ATOM 1065 C C . LEU A 1 142 ? -45.084 -23.325 38.074 1.00 53.31 142 LEU A C 1
ATOM 1067 O O . LEU A 1 142 ? -44.489 -22.319 38.452 1.00 53.31 142 LEU A O 1
ATOM 1071 N N . GLY A 1 143 ? -44.495 -24.250 37.322 1.00 45.12 143 GLY A N 1
ATOM 1072 C CA . GLY A 1 143 ? -43.116 -24.096 36.870 1.00 45.12 143 GLY A CA 1
ATOM 1073 C C . GLY A 1 143 ? -42.719 -25.123 35.826 1.00 45.12 14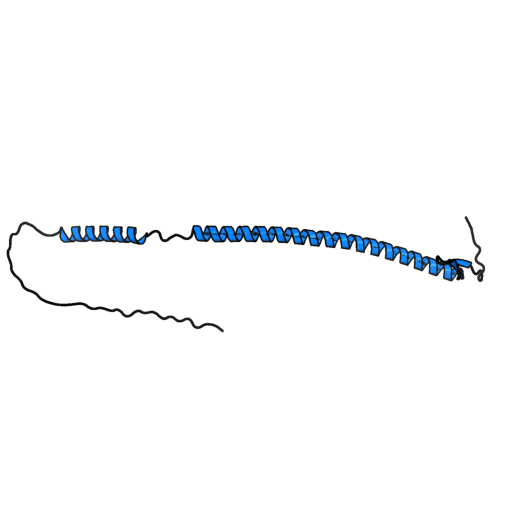3 GLY A C 1
ATOM 1074 O O . GLY A 1 143 ? -42.246 -26.200 36.171 1.00 45.12 143 GLY A O 1
ATOM 1075 N N . SER A 1 144 ? -42.918 -24.789 34.552 1.00 52.69 144 SER A N 1
ATOM 1076 C CA . SER A 1 144 ? -42.080 -25.251 33.432 1.00 52.69 144 SER A CA 1
ATOM 1077 C C . SER A 1 144 ? -42.557 -24.617 32.122 1.00 52.69 144 SER A C 1
ATOM 1079 O O . SER A 1 144 ? -43.199 -25.259 31.300 1.00 52.69 144 SER A O 1
ATOM 1081 N N . ASN A 1 145 ? -42.205 -23.349 31.892 1.00 50.03 145 ASN A N 1
ATOM 1082 C CA . ASN A 1 145 ? -42.162 -22.835 30.522 1.00 50.03 145 ASN A CA 1
ATOM 1083 C C . ASN A 1 145 ? -40.783 -23.167 29.947 1.00 50.03 145 ASN A C 1
ATOM 1085 O O . ASN A 1 145 ? -39.842 -22.380 30.027 1.00 50.03 145 ASN A O 1
ATOM 1089 N N . SER A 1 146 ? -40.670 -24.381 29.414 1.00 51.97 146 SER A N 1
ATOM 1090 C CA . SER A 1 146 ? -39.610 -24.765 28.488 1.00 51.97 146 SER A CA 1
ATOM 1091 C C . SER A 1 146 ? -39.820 -24.010 27.175 1.00 51.97 146 SER A C 1
ATOM 1093 O O . SER A 1 146 ? -40.791 -24.263 26.468 1.00 51.97 146 SER A O 1
ATOM 1095 N N . PHE A 1 147 ? -38.921 -23.087 26.836 1.00 53.66 147 PHE A N 1
ATOM 1096 C CA . PHE A 1 147 ? -38.862 -22.516 25.490 1.00 53.66 147 PHE A CA 1
ATOM 1097 C C . PHE A 1 147 ? -38.166 -23.512 24.548 1.00 53.66 147 PHE A C 1
ATOM 1099 O O . PHE A 1 147 ? -37.026 -23.897 24.830 1.00 53.66 147 PHE A O 1
ATOM 1106 N N . PRO A 1 148 ? -38.793 -23.945 23.441 1.00 59.41 148 PRO A N 1
ATOM 1107 C CA . PRO A 1 148 ? -38.089 -24.698 22.415 1.00 59.41 148 PRO A CA 1
ATOM 1108 C C . PRO A 1 148 ? -37.174 -23.781 21.585 1.00 59.41 148 PRO A C 1
ATOM 1110 O O . PRO A 1 148 ? -37.549 -22.685 21.173 1.00 59.41 148 PRO A O 1
ATOM 1113 N N . ARG A 1 149 ? -35.953 -24.278 21.367 1.00 47.41 149 ARG A N 1
ATOM 1114 C CA . ARG A 1 149 ? -34.918 -23.774 20.451 1.00 47.41 149 ARG A CA 1
ATOM 1115 C C . ARG A 1 149 ? -35.403 -23.789 18.992 1.00 47.41 149 ARG A C 1
ATOM 1117 O O . ARG A 1 149 ? -35.9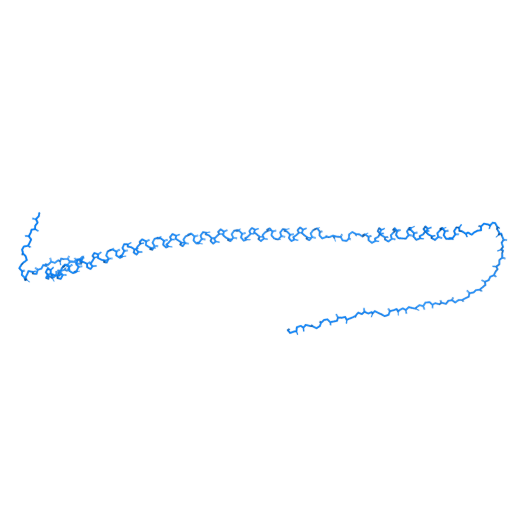07 -24.821 18.571 1.00 47.41 149 ARG A O 1
ATOM 1124 N N . ASN A 1 150 ? -35.071 -22.708 18.275 1.00 40.62 150 ASN A N 1
ATOM 1125 C CA . ASN A 1 150 ? -34.781 -22.557 16.834 1.00 40.62 150 ASN A CA 1
ATOM 1126 C C . ASN A 1 150 ? -35.742 -23.136 15.781 1.00 40.62 150 ASN A C 1
ATOM 1128 O O . ASN A 1 150 ? -36.053 -24.320 15.806 1.00 40.62 150 ASN A O 1
ATOM 1132 N N . ILE A 1 151 ? -36.008 -22.326 14.747 1.00 47.69 151 ILE A N 1
ATOM 1133 C CA . ILE A 1 151 ? -35.438 -22.485 13.390 1.00 47.69 151 ILE A CA 1
ATOM 1134 C C . ILE A 1 151 ? -35.076 -21.089 12.878 1.00 47.69 151 ILE A C 1
ATOM 1136 O O . ILE A 1 151 ? -35.914 -20.179 13.062 1.00 47.69 151 ILE A O 1
#

Secondary structure (DSSP, 8-state):
-------TT-PEEEE-TTS-EEEE-HHHHHHHHHHHHHHHHHHHHHHHHHHHHHHHHHHHHHHHHHHHHHHHHHHHHHHHHHHHHHHTS-----HHHHHHHHHHHHHHHHHHHHHTS---------------------PPP-----PPP--

pLDDT: mean 73.54, std 20.7, range [33.75, 98.06]